Protein AF-A0A0N4XBE4-F1 (afdb_monomer)

Mean predicted aligned error: 5.12 Å

Structure (mmCIF, N/CA/C/O backbone):
data_AF-A0A0N4XBE4-F1
#
_entry.id   AF-A0A0N4XBE4-F1
#
loop_
_atom_site.group_PDB
_atom_site.id
_atom_site.type_symbol
_atom_site.label_atom_id
_atom_site.label_alt_id
_atom_site.label_comp_id
_atom_site.label_asym_id
_atom_site.label_entity_id
_atom_site.label_seq_id
_atom_site.pdbx_PDB_ins_code
_atom_site.Cartn_x
_atom_site.Cartn_y
_atom_site.Cartn_z
_atom_site.occupancy
_atom_site.B_iso_or_equiv
_at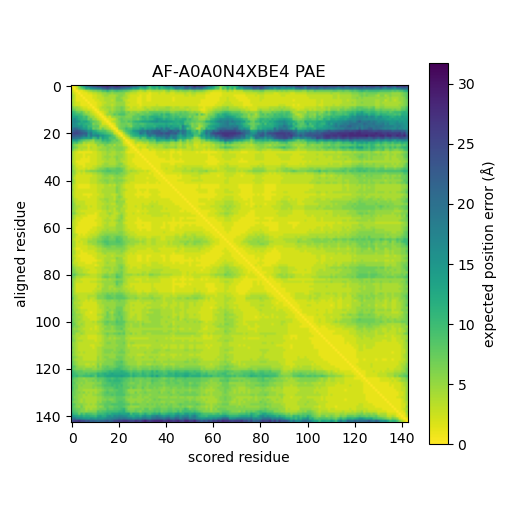om_site.auth_seq_id
_atom_site.auth_comp_id
_atom_site.auth_asym_id
_atom_site.auth_atom_id
_atom_site.pdbx_PDB_model_num
ATOM 1 N N . MET A 1 1 ? -13.177 15.383 -6.619 1.00 52.12 1 MET A N 1
ATOM 2 C CA . MET A 1 1 ? -11.817 14.810 -6.687 1.00 52.12 1 MET A CA 1
ATOM 3 C C . MET A 1 1 ? -11.883 13.432 -6.055 1.00 52.12 1 MET A C 1
ATOM 5 O O . MET A 1 1 ? -12.401 13.329 -4.950 1.00 52.1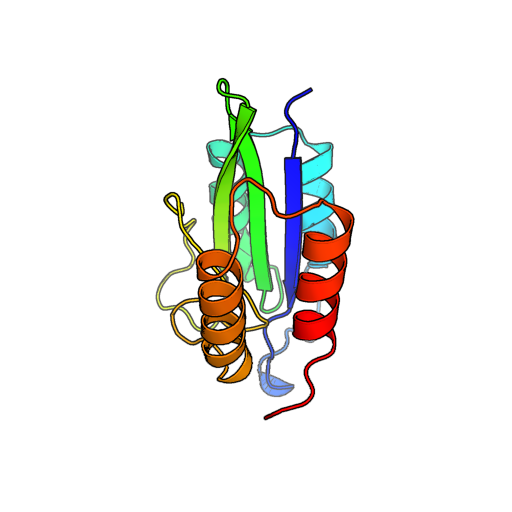2 1 MET A O 1
ATOM 9 N N . VAL A 1 2 ? -11.476 12.386 -6.770 1.00 73.88 2 VAL A N 1
ATOM 10 C CA . VAL A 1 2 ? -11.415 11.031 -6.206 1.00 73.88 2 VAL A CA 1
ATOM 11 C C . VAL A 1 2 ? -10.210 10.988 -5.267 1.00 73.88 2 VAL A C 1
ATOM 13 O O . VAL A 1 2 ? -9.118 11.383 -5.668 1.00 73.88 2 VAL A O 1
ATOM 16 N N . GLY A 1 3 ? -10.411 10.613 -4.002 1.00 91.31 3 GLY A N 1
ATOM 17 C CA . GLY A 1 3 ? -9.307 10.494 -3.047 1.00 91.31 3 GLY A CA 1
ATOM 18 C C . GLY A 1 3 ? -8.369 9.366 -3.473 1.00 91.31 3 GLY A C 1
ATOM 19 O O . GLY A 1 3 ? -8.845 8.257 -3.718 1.00 91.31 3 GLY A O 1
ATOM 20 N N . SER A 1 4 ? -7.068 9.646 -3.550 1.00 95.25 4 SER A N 1
ATOM 21 C CA . SER A 1 4 ? -6.045 8.687 -3.982 1.00 95.25 4 SER A CA 1
ATOM 22 C C . SER A 1 4 ? -4.870 8.670 -3.010 1.00 95.25 4 SER A C 1
ATOM 24 O O . SER A 1 4 ? -4.447 9.717 -2.523 1.00 95.25 4 SER A O 1
ATOM 26 N N . VAL A 1 5 ? -4.319 7.484 -2.760 1.00 95.88 5 VAL A N 1
ATOM 27 C CA . VAL A 1 5 ? -3.105 7.283 -1.958 1.00 95.88 5 VAL A CA 1
ATOM 28 C C . VAL A 1 5 ? -2.153 6.383 -2.738 1.00 95.88 5 VAL A C 1
ATOM 30 O O . VAL A 1 5 ? -2.545 5.310 -3.190 1.00 95.88 5 VAL A O 1
ATOM 33 N N . GLY A 1 6 ? -0.904 6.819 -2.899 1.00 96.38 6 GLY A N 1
ATOM 34 C CA . GLY A 1 6 ? 0.159 6.038 -3.529 1.00 96.38 6 GLY A CA 1
ATOM 35 C C . GLY A 1 6 ? 1.252 5.713 -2.518 1.00 96.38 6 GLY A C 1
ATOM 36 O O . GLY A 1 6 ? 1.865 6.624 -1.967 1.00 96.38 6 GLY A O 1
ATOM 37 N N . ILE A 1 7 ? 1.518 4.428 -2.289 1.00 96.31 7 ILE A N 1
ATOM 38 C CA . ILE A 1 7 ? 2.555 3.954 -1.365 1.00 96.31 7 ILE A CA 1
ATOM 39 C C . ILE A 1 7 ? 3.608 3.201 -2.166 1.00 96.31 7 ILE A C 1
ATOM 41 O O . ILE A 1 7 ? 3.307 2.214 -2.833 1.00 96.31 7 ILE A O 1
ATOM 45 N N . LEU A 1 8 ? 4.856 3.654 -2.080 1.00 96.19 8 LEU A N 1
ATOM 46 C CA . LEU A 1 8 ? 5.990 3.032 -2.751 1.00 96.19 8 LEU A CA 1
ATOM 47 C C . LEU A 1 8 ? 6.945 2.418 -1.728 1.00 96.19 8 LEU A C 1
ATOM 49 O O . LEU A 1 8 ? 7.516 3.119 -0.895 1.00 96.19 8 LEU A O 1
ATOM 53 N N . LEU A 1 9 ? 7.178 1.116 -1.858 1.00 94.88 9 LEU A N 1
ATOM 54 C CA . LEU A 1 9 ? 8.125 0.347 -1.062 1.00 94.88 9 LEU A CA 1
ATOM 55 C C . LEU A 1 9 ? 9.260 -0.140 -1.965 1.00 94.88 9 LEU A C 1
ATOM 57 O O . LEU A 1 9 ? 9.047 -0.600 -3.088 1.00 94.88 9 LEU A O 1
ATOM 61 N N . SER A 1 10 ? 10.492 -0.030 -1.477 1.00 92.31 10 SER A N 1
ATOM 62 C CA . SER A 1 10 ? 11.661 -0.551 -2.188 1.00 92.31 10 SER A CA 1
ATOM 63 C C . SER A 1 10 ? 11.874 -2.004 -1.799 1.00 92.31 10 SER A C 1
ATOM 65 O O . SER A 1 10 ? 12.036 -2.285 -0.618 1.00 92.31 10 SER A O 1
ATOM 67 N N . ILE A 1 11 ? 11.935 -2.918 -2.767 1.00 89.19 11 ILE A N 1
ATOM 68 C CA . ILE A 1 11 ? 12.287 -4.309 -2.469 1.00 89.19 11 ILE A CA 1
ATOM 69 C C . ILE A 1 11 ? 13.780 -4.383 -2.150 1.00 89.19 11 ILE A C 1
ATOM 71 O O . ILE A 1 11 ? 14.604 -3.764 -2.831 1.00 89.19 11 ILE A O 1
ATOM 75 N N . THR A 1 12 ? 14.131 -5.121 -1.097 1.00 79.62 12 THR A N 1
ATOM 76 C CA . THR A 1 12 ? 15.531 -5.351 -0.726 1.00 79.62 12 THR A CA 1
ATOM 77 C C . THR A 1 12 ? 16.205 -6.216 -1.791 1.00 79.62 12 THR A C 1
ATOM 79 O O . THR A 1 12 ? 15.778 -7.336 -2.055 1.00 79.62 12 THR A O 1
ATOM 82 N N . GLN A 1 13 ? 17.269 -5.696 -2.405 1.00 77.56 13 GLN A N 1
ATOM 83 C CA . GLN A 1 13 ? 18.020 -6.358 -3.476 1.00 77.56 13 GLN A CA 1
ATOM 84 C C . GLN A 1 13 ? 19.486 -6.506 -3.079 1.00 77.56 13 GLN A C 1
ATOM 86 O O . GLN A 1 13 ? 20.058 -5.582 -2.489 1.00 77.56 13 GLN A O 1
ATOM 91 N N . SER A 1 14 ? 20.114 -7.617 -3.469 1.00 77.19 14 SER A N 1
ATOM 92 C CA . SER A 1 14 ? 21.572 -7.725 -3.410 1.00 77.19 14 SER A CA 1
ATOM 93 C C . SER A 1 14 ? 22.214 -6.661 -4.316 1.00 77.19 14 SER A C 1
ATOM 95 O O . SER A 1 14 ? 21.622 -6.277 -5.330 1.00 77.19 14 SER A O 1
ATOM 97 N N . PRO A 1 15 ? 23.433 -6.186 -4.006 1.00 74.44 15 PRO A N 1
ATOM 98 C CA . PRO A 1 15 ? 24.149 -5.246 -4.870 1.00 74.44 15 P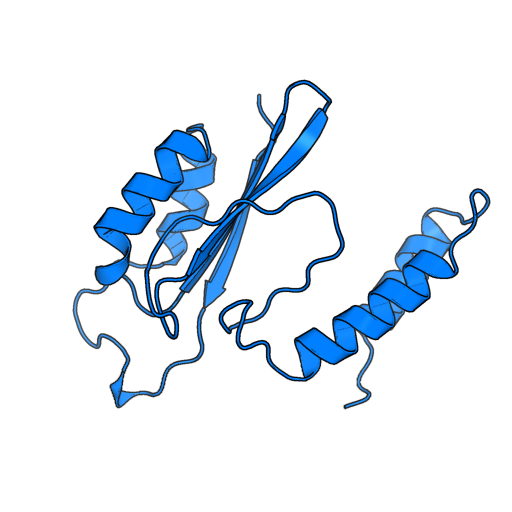RO A CA 1
ATOM 99 C C . PRO A 1 15 ? 24.304 -5.745 -6.314 1.00 74.44 15 PRO A C 1
ATOM 101 O O . PRO A 1 15 ? 24.197 -4.951 -7.241 1.00 74.44 15 PRO A O 1
ATOM 104 N N . SER A 1 16 ? 24.471 -7.058 -6.505 1.00 74.25 16 SER A N 1
ATOM 105 C CA . SER A 1 16 ? 24.579 -7.705 -7.819 1.00 74.25 16 SER A CA 1
ATOM 106 C C . SER A 1 16 ? 23.281 -7.700 -8.635 1.00 74.25 16 SER A C 1
ATOM 108 O O . SER A 1 16 ? 23.338 -7.748 -9.858 1.00 74.25 16 SER A O 1
ATOM 110 N N . ALA A 1 17 ? 22.116 -7.626 -7.983 1.00 72.38 17 ALA A N 1
ATOM 111 C CA . ALA A 1 17 ? 20.807 -7.600 -8.639 1.00 72.38 17 ALA A CA 1
ATOM 112 C C . ALA A 1 17 ? 20.292 -6.173 -8.908 1.00 72.38 17 ALA A C 1
ATOM 114 O O . ALA A 1 17 ? 19.223 -5.998 -9.501 1.00 72.38 17 ALA A O 1
ATOM 115 N N . LYS A 1 18 ? 21.012 -5.141 -8.447 1.00 70.06 18 LYS A N 1
ATOM 116 C CA . LYS A 1 18 ? 20.647 -3.744 -8.699 1.00 70.06 18 LYS A CA 1
ATOM 117 C C . LYS A 1 18 ? 21.040 -3.348 -10.114 1.00 70.06 18 LYS A C 1
ATOM 119 O O . LYS A 1 18 ? 22.169 -3.564 -10.547 1.00 70.06 18 LYS A O 1
ATOM 124 N N . LYS A 1 19 ? 20.128 -2.676 -10.813 1.00 71.25 19 LYS A N 1
ATOM 125 C CA . LYS A 1 19 ? 20.443 -2.030 -12.087 1.00 71.25 19 LYS A CA 1
ATOM 126 C C . LYS A 1 19 ? 21.347 -0.829 -11.797 1.00 71.25 19 LYS A C 1
ATOM 128 O O . LYS A 1 19 ? 20.893 0.154 -11.211 1.00 71.25 19 LYS A O 1
ATOM 133 N N . LEU A 1 20 ? 22.630 -0.959 -12.145 1.00 60.59 20 LEU A N 1
ATOM 134 C CA . LEU A 1 20 ? 23.693 0.021 -11.875 1.00 60.59 20 LEU A CA 1
ATOM 135 C C . LEU A 1 20 ? 23.692 1.210 -12.856 1.00 60.59 20 LEU A C 1
ATOM 137 O O . LEU A 1 20 ? 24.277 2.243 -12.549 1.00 60.59 20 LEU A O 1
ATOM 141 N N . GLN A 1 21 ? 23.006 1.105 -14.001 1.00 53.31 21 GLN A N 1
ATOM 142 C CA . GLN A 1 21 ? 22.865 2.184 -14.987 1.00 53.31 21 GLN A CA 1
ATOM 143 C C . GLN A 1 21 ? 21.420 2.298 -15.512 1.00 53.31 21 GLN A C 1
ATOM 145 O O . GLN A 1 21 ? 20.739 1.295 -15.710 1.00 53.31 21 GLN A O 1
ATOM 150 N N . HIS A 1 22 ? 20.969 3.540 -15.730 1.00 55.00 22 HIS A N 1
ATOM 151 C CA . HIS A 1 22 ? 19.751 3.953 -16.457 1.00 55.00 22 HIS A CA 1
ATOM 152 C C . HIS A 1 22 ? 18.369 3.484 -15.961 1.00 55.00 22 HIS A C 1
ATOM 154 O O . HIS A 1 22 ? 17.370 3.761 -16.622 1.00 55.00 22 HIS A O 1
ATOM 160 N N . GLY A 1 23 ? 18.258 2.847 -14.793 1.00 59.41 23 GLY A N 1
ATOM 161 C CA . GLY A 1 23 ? 16.945 2.548 -14.209 1.00 59.41 23 GLY A CA 1
ATOM 162 C C . GLY A 1 23 ? 16.159 3.831 -13.911 1.00 59.41 23 GLY A C 1
ATOM 163 O O . GLY A 1 23 ? 16.671 4.726 -13.232 1.00 59.41 23 GLY A O 1
ATOM 164 N N . ARG A 1 24 ? 14.913 3.930 -14.394 1.00 76.25 24 ARG A N 1
ATOM 165 C CA . ARG A 1 24 ? 14.031 5.066 -14.084 1.00 76.25 24 ARG A CA 1
ATOM 166 C C . ARG A 1 24 ? 13.833 5.126 -12.565 1.00 76.25 24 ARG A C 1
ATOM 168 O O . ARG A 1 24 ? 13.709 4.098 -11.895 1.00 76.25 24 ARG A O 1
ATOM 175 N N . SER A 1 25 ? 13.831 6.331 -11.994 1.00 82.69 25 SER A N 1
ATOM 176 C CA . SER A 1 25 ? 13.611 6.487 -10.553 1.00 82.69 25 SER A CA 1
ATOM 177 C C . SER A 1 25 ? 12.215 5.991 -10.176 1.00 82.69 25 SER A C 1
ATOM 179 O O . SER A 1 25 ? 11.214 6.473 -10.707 1.00 82.69 25 SER A O 1
ATOM 181 N N . ARG A 1 26 ? 12.146 5.068 -9.208 1.00 89.44 26 ARG A N 1
ATOM 182 C CA . ARG A 1 26 ? 10.877 4.565 -8.654 1.00 89.44 26 ARG A CA 1
ATOM 183 C C . ARG A 1 26 ? 10.049 5.681 -8.012 1.00 89.44 26 ARG A C 1
ATOM 185 O O . ARG A 1 26 ? 8.829 5.596 -8.017 1.00 89.44 26 ARG A O 1
ATOM 192 N N . GLY A 1 27 ? 10.691 6.742 -7.506 1.00 84.50 27 GLY A N 1
ATOM 193 C CA . GLY A 1 27 ? 10.004 7.869 -6.862 1.00 84.50 27 GLY A CA 1
ATOM 194 C C . GLY A 1 27 ? 8.994 8.574 -7.775 1.00 84.50 27 GLY A C 1
ATOM 195 O O . GLY A 1 27 ? 8.022 9.142 -7.288 1.00 84.50 27 GLY A O 1
ATOM 196 N N . GLY A 1 28 ? 9.175 8.475 -9.098 1.00 90.56 28 GLY A N 1
ATOM 197 C CA . GLY A 1 28 ? 8.217 8.996 -10.071 1.00 90.56 28 GLY A CA 1
ATOM 198 C C . GLY A 1 28 ? 6.891 8.233 -10.117 1.00 90.56 28 GLY A C 1
ATOM 199 O O . GLY A 1 28 ? 5.896 8.829 -10.498 1.00 90.56 28 GLY A O 1
ATOM 200 N N . ILE A 1 29 ? 6.846 6.962 -9.695 1.00 95.44 29 ILE A N 1
ATOM 201 C CA . ILE A 1 29 ? 5.646 6.111 -9.800 1.00 95.44 29 ILE A CA 1
ATOM 202 C C . ILE A 1 29 ? 4.500 6.685 -8.959 1.00 95.44 29 ILE A C 1
ATOM 204 O O . ILE A 1 29 ? 3.414 6.925 -9.477 1.00 95.44 29 ILE A O 1
ATOM 208 N N . ALA A 1 30 ? 4.751 6.948 -7.671 1.00 94.50 30 ALA A N 1
ATOM 209 C CA . ALA A 1 30 ? 3.727 7.473 -6.767 1.00 94.50 30 ALA A CA 1
ATOM 210 C C . ALA A 1 30 ? 3.265 8.875 -7.188 1.00 94.50 30 ALA A C 1
ATOM 212 O O . ALA A 1 30 ? 2.071 9.161 -7.172 1.00 94.50 30 ALA A O 1
ATOM 213 N N . LYS A 1 31 ? 4.203 9.728 -7.620 1.00 94.00 31 LYS A N 1
ATOM 214 C CA . LYS A 1 31 ? 3.894 11.066 -8.133 1.00 94.00 31 LYS A CA 1
ATOM 215 C C . LYS A 1 31 ? 3.008 10.997 -9.380 1.00 94.00 31 LYS A C 1
ATOM 217 O O . LYS A 1 31 ? 1.959 11.625 -9.410 1.00 94.00 31 LYS A O 1
ATOM 222 N N . GLU A 1 32 ? 3.397 10.200 -10.374 1.00 94.81 32 GLU A N 1
ATOM 223 C CA . GLU A 1 32 ? 2.654 10.035 -11.629 1.00 94.81 32 GLU A CA 1
ATOM 224 C C . GLU A 1 32 ? 1.250 9.464 -11.387 1.00 94.81 32 GLU A C 1
ATOM 226 O O . GLU A 1 32 ? 0.284 9.916 -12.001 1.00 94.81 32 GLU A O 1
ATOM 231 N N . PHE A 1 33 ? 1.109 8.513 -10.460 1.00 95.75 33 PHE A N 1
ATOM 232 C CA . PHE A 1 33 ? -0.195 7.989 -10.056 1.00 95.75 33 PHE A CA 1
ATOM 233 C C . PHE A 1 33 ? -1.108 9.095 -9.511 1.00 95.75 33 PHE A C 1
ATOM 235 O O . PHE A 1 33 ? -2.233 9.252 -9.982 1.00 95.75 33 PHE A O 1
ATOM 242 N N . LEU A 1 34 ? -0.605 9.892 -8.564 1.00 94.06 34 LEU A N 1
ATOM 243 C CA . LEU A 1 34 ? -1.378 10.946 -7.905 1.00 94.06 34 LEU A CA 1
ATOM 244 C C . LEU A 1 34 ? -1.710 12.116 -8.845 1.00 94.06 34 LEU A C 1
ATOM 246 O O . LEU A 1 34 ? -2.831 12.614 -8.818 1.00 94.06 34 LEU A O 1
ATOM 250 N N . GLU A 1 35 ? -0.761 12.543 -9.682 1.00 94.19 35 GLU A N 1
ATOM 251 C CA . GLU A 1 35 ? -0.935 13.693 -10.581 1.00 94.19 35 GLU A CA 1
ATOM 252 C C . GLU A 1 35 ? -1.739 13.358 -11.841 1.00 94.19 35 GLU A C 1
ATOM 254 O O . GLU A 1 35 ? -2.418 14.230 -12.379 1.00 94.19 35 GLU A O 1
ATOM 259 N N . SER A 1 36 ? -1.693 12.111 -12.323 1.00 93.12 36 SER A N 1
ATOM 260 C CA . SER A 1 36 ? -2.396 11.741 -13.559 1.00 93.12 36 SER A CA 1
ATOM 261 C C . SER A 1 36 ? -3.915 11.655 -13.405 1.00 93.12 36 SER A C 1
ATOM 263 O O . SER A 1 36 ? -4.625 11.715 -14.405 1.00 93.12 36 SER A O 1
ATOM 265 N N . GLY A 1 37 ? -4.423 11.468 -12.181 1.00 88.75 37 GLY A N 1
ATOM 266 C CA . GLY A 1 37 ? -5.855 11.278 -11.920 1.00 88.75 37 GLY A CA 1
ATOM 267 C C . GLY A 1 37 ? -6.461 10.022 -12.565 1.00 88.75 37 GLY A C 1
ATOM 268 O O . GLY A 1 37 ? -7.684 9.889 -12.596 1.00 88.75 37 GLY A O 1
ATOM 269 N N . ARG A 1 38 ? -5.626 9.115 -13.091 1.00 93.50 38 ARG A N 1
ATOM 270 C CA . ARG A 1 38 ? -6.044 7.873 -13.756 1.00 93.50 38 ARG A CA 1
ATOM 271 C C . ARG A 1 38 ? -6.577 6.858 -12.757 1.00 93.50 38 ARG A C 1
ATOM 273 O O . ARG A 1 38 ? -6.152 6.845 -11.603 1.00 93.50 38 ARG A O 1
ATOM 280 N N . SER A 1 39 ? -7.471 5.985 -13.211 1.00 93.88 39 SER A N 1
ATOM 281 C CA . SER A 1 39 ? -7.944 4.858 -12.408 1.00 93.88 39 SER A CA 1
ATOM 282 C C . SER A 1 39 ? -6.825 3.835 -12.166 1.00 93.88 39 SER A C 1
ATOM 284 O O . SER A 1 39 ? -5.837 3.782 -12.908 1.00 93.88 39 SER A O 1
ATOM 286 N N . CYS A 1 40 ? -6.971 2.994 -11.143 1.00 94.75 40 CYS A N 1
ATOM 287 C CA . CYS A 1 40 ? -6.093 1.846 -10.936 1.00 94.75 40 CYS A CA 1
ATOM 288 C C . CYS A 1 40 ? -6.132 0.890 -12.141 1.00 94.75 40 CYS A C 1
ATOM 290 O O . CYS A 1 40 ? -5.091 0.353 -12.520 1.00 94.75 40 CYS A O 1
ATOM 292 N N . GLU A 1 41 ? -7.301 0.717 -12.760 1.00 94.69 41 GLU A N 1
ATOM 293 C CA . GLU A 1 41 ? -7.523 -0.100 -13.957 1.00 94.69 41 GLU A CA 1
ATOM 294 C C . GLU A 1 41 ? -6.703 0.382 -15.156 1.00 94.69 41 GLU A C 1
ATOM 296 O O . GLU A 1 41 ? -6.252 -0.448 -15.938 1.00 94.69 41 GLU A O 1
ATOM 301 N N . ASP A 1 42 ? -6.461 1.689 -15.270 1.00 95.62 42 ASP A N 1
ATOM 302 C CA . ASP A 1 42 ? -5.668 2.264 -16.360 1.00 95.62 42 ASP A CA 1
ATOM 303 C C . ASP A 1 42 ? -4.175 2.339 -16.005 1.00 95.62 42 ASP A C 1
ATOM 305 O O . ASP A 1 42 ? -3.306 2.035 -16.824 1.00 95.62 42 ASP A O 1
ATOM 309 N N . PHE A 1 43 ? -3.850 2.743 -14.773 1.00 97.38 43 PHE A N 1
ATOM 310 C CA . PHE A 1 43 ? -2.471 3.013 -14.359 1.00 97.38 43 PHE A CA 1
ATOM 311 C C . PHE A 1 43 ? -1.640 1.737 -14.181 1.00 97.38 43 PHE A C 1
ATOM 313 O O . PHE A 1 43 ? -0.484 1.668 -14.605 1.00 97.38 43 PHE A O 1
ATOM 320 N N . PHE A 1 44 ? -2.203 0.717 -13.528 1.00 98.00 44 PHE A N 1
ATOM 321 C CA . PHE A 1 44 ? -1.442 -0.471 -13.146 1.00 98.00 44 PHE A CA 1
ATOM 322 C C . PHE A 1 44 ? -1.028 -1.359 -14.328 1.00 98.00 44 PHE A C 1
ATOM 324 O O . PHE A 1 44 ? 0.109 -1.836 -14.303 1.00 98.00 44 PHE A O 1
ATOM 331 N N . PRO A 1 45 ? -1.856 -1.578 -15.370 1.00 97.81 45 PRO A N 1
ATOM 332 C CA . PRO A 1 45 ? -1.415 -2.304 -16.561 1.00 97.81 45 PRO A CA 1
ATOM 333 C C . PRO A 1 45 ? -0.243 -1.622 -17.273 1.00 97.81 45 PRO A C 1
ATOM 335 O O . PRO A 1 45 ? 0.719 -2.292 -17.653 1.00 97.81 45 PRO A O 1
ATOM 338 N N . GLU A 1 46 ? -0.265 -0.291 -17.387 1.00 96.56 46 GLU A N 1
ATOM 339 C CA . GLU A 1 46 ? 0.856 0.456 -17.962 1.00 96.56 46 GLU A CA 1
ATOM 340 C C . GLU A 1 46 ? 2.111 0.324 -17.095 1.00 96.56 46 GLU A C 1
ATOM 342 O O . GLU A 1 46 ? 3.188 0.021 -17.616 1.00 96.56 46 GLU A O 1
ATOM 347 N N . LEU A 1 47 ? 1.983 0.495 -15.775 1.00 97.12 47 LEU A N 1
ATOM 348 C CA . LEU A 1 47 ? 3.105 0.315 -14.858 1.00 97.12 47 LEU A CA 1
ATOM 349 C C . LEU A 1 47 ? 3.688 -1.101 -14.965 1.00 97.12 47 LEU A C 1
ATOM 351 O O . LEU A 1 47 ? 4.905 -1.247 -15.002 1.00 97.12 47 LEU A O 1
ATOM 355 N N . SER A 1 48 ? 2.835 -2.123 -15.077 1.00 97.56 48 SER A N 1
ATOM 356 C CA . SER A 1 48 ? 3.231 -3.520 -15.281 1.00 97.56 48 SER A CA 1
ATOM 357 C C . SER A 1 48 ? 4.037 -3.702 -16.568 1.00 97.56 48 SER A C 1
ATOM 359 O O . SER A 1 48 ? 5.075 -4.358 -16.547 1.00 97.56 48 SER A O 1
ATOM 361 N N . SER A 1 49 ? 3.615 -3.067 -17.668 1.00 96.44 49 SER A N 1
ATOM 362 C CA . SER A 1 49 ? 4.315 -3.129 -18.964 1.00 96.44 49 SER A CA 1
ATOM 363 C C . SER A 1 49 ? 5.695 -2.459 -18.968 1.00 96.44 49 SER A C 1
ATOM 365 O O . SER A 1 49 ? 6.514 -2.750 -19.832 1.00 96.44 49 SER A O 1
ATOM 367 N N . LYS A 1 50 ? 5.948 -1.563 -18.006 1.00 94.12 50 LYS 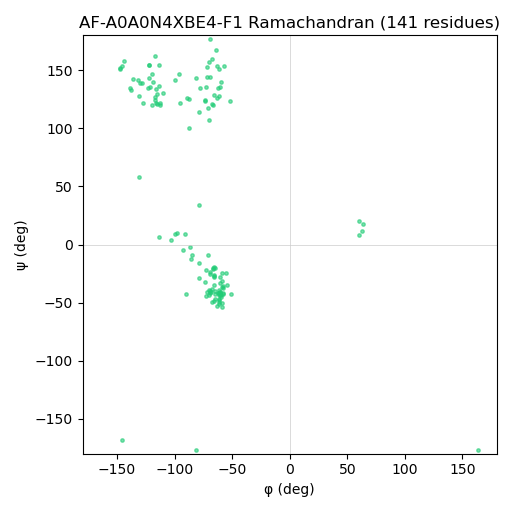A N 1
ATOM 368 C CA . LYS A 1 50 ? 7.189 -0.783 -17.859 1.00 94.12 50 LYS A CA 1
ATOM 369 C C . LYS A 1 50 ? 7.971 -1.160 -16.600 1.00 94.12 50 LYS A C 1
ATOM 371 O O . LYS A 1 50 ? 8.927 -0.477 -16.234 1.00 94.12 50 LYS A O 1
ATOM 376 N N . ALA A 1 51 ? 7.534 -2.192 -15.883 1.00 93.56 51 ALA A N 1
ATOM 377 C CA . ALA A 1 51 ? 8.014 -2.512 -14.545 1.00 93.56 51 ALA A CA 1
ATOM 378 C C . ALA A 1 51 ? 9.491 -2.931 -14.537 1.00 93.56 51 ALA A C 1
ATOM 380 O O . ALA A 1 51 ? 10.202 -2.705 -13.555 1.00 93.56 51 ALA A O 1
ATOM 381 N N . ASP A 1 52 ? 9.964 -3.501 -15.642 1.00 90.75 52 ASP A N 1
ATOM 382 C CA . ASP A 1 52 ? 11.354 -3.867 -15.870 1.00 90.75 52 ASP A CA 1
ATOM 383 C C . ASP A 1 52 ? 12.272 -2.639 -15.970 1.00 90.75 52 ASP A C 1
ATOM 385 O O . ASP A 1 52 ? 13.458 -2.751 -15.687 1.00 90.75 52 ASP A O 1
ATOM 389 N N . LEU A 1 53 ? 11.765 -1.442 -16.265 1.00 90.38 53 LEU A N 1
ATOM 390 C CA . LEU A 1 53 ? 12.576 -0.217 -16.298 1.00 90.38 53 LEU A CA 1
ATOM 391 C C . LEU A 1 53 ? 13.034 0.253 -14.905 1.00 90.38 53 LEU A C 1
ATOM 393 O O . LEU A 1 53 ? 13.860 1.164 -14.795 1.00 90.38 53 LEU A O 1
ATOM 397 N N . PHE A 1 54 ? 12.515 -0.356 -13.838 1.00 91.19 54 PHE A N 1
ATOM 398 C CA . PHE A 1 54 ? 12.755 0.038 -12.455 1.00 91.19 54 PHE A CA 1
ATOM 399 C C . PHE A 1 54 ? 13.545 -1.026 -11.679 1.00 91.19 54 PHE A C 1
ATOM 401 O O . PHE A 1 54 ? 13.484 -2.223 -11.956 1.00 91.19 54 PHE A O 1
ATOM 408 N N . ASN A 1 55 ? 14.263 -0.588 -10.642 1.00 91.44 55 ASN A N 1
ATOM 409 C CA . ASN A 1 55 ? 14.745 -1.491 -9.590 1.00 91.44 55 ASN A CA 1
ATOM 410 C C . ASN A 1 55 ? 13.565 -2.118 -8.825 1.00 91.44 55 ASN A C 1
ATOM 412 O O . ASN A 1 55 ? 12.440 -1.638 -8.935 1.00 91.44 55 ASN A O 1
ATOM 416 N N . GLY A 1 56 ? 13.825 -3.154 -8.023 1.00 92.31 56 GLY A N 1
ATOM 417 C CA . GLY A 1 56 ? 12.796 -3.897 -7.291 1.00 92.31 56 GLY A CA 1
ATOM 418 C C . GLY A 1 56 ? 11.879 -2.981 -6.475 1.00 92.31 56 GLY A C 1
ATOM 419 O O . GLY A 1 56 ? 12.356 -2.203 -5.644 1.00 92.31 56 GLY A O 1
ATOM 420 N N . PHE A 1 57 ? 10.573 -3.044 -6.694 1.00 94.88 57 PHE A N 1
ATOM 421 C CA . PHE A 1 57 ? 9.592 -2.215 -6.007 1.00 94.88 57 PHE A CA 1
ATOM 422 C C . PHE A 1 57 ? 8.301 -2.969 -5.736 1.00 94.88 57 PHE A C 1
ATOM 424 O O . PHE A 1 57 ? 7.958 -3.925 -6.426 1.00 94.88 57 PHE A O 1
ATOM 431 N N . GLN A 1 58 ? 7.578 -2.458 -4.749 1.00 95.75 58 GLN A N 1
ATOM 432 C CA . GLN A 1 58 ? 6.188 -2.769 -4.490 1.00 95.75 58 GLN A CA 1
ATOM 433 C C . GLN A 1 58 ? 5.422 -1.455 -4.398 1.00 95.75 58 GLN A C 1
ATOM 435 O O . GLN A 1 58 ? 5.773 -0.580 -3.607 1.00 95.75 58 GLN A O 1
ATOM 440 N N . PHE A 1 59 ? 4.417 -1.296 -5.248 1.00 97.56 59 PHE A N 1
ATOM 441 C CA . PHE A 1 59 ? 3.580 -0.108 -5.291 1.00 97.56 59 PHE A CA 1
ATOM 442 C C . PHE A 1 59 ? 2.149 -0.472 -4.921 1.00 97.56 59 PHE A C 1
ATOM 444 O O . PHE A 1 59 ? 1.620 -1.457 -5.434 1.00 97.56 59 PHE A O 1
ATOM 451 N N . LEU A 1 60 ? 1.543 0.324 -4.043 1.00 97.56 60 LEU A N 1
ATOM 452 C CA . LEU A 1 60 ? 0.147 0.216 -3.633 1.00 97.56 60 LEU A CA 1
ATOM 453 C C . LEU A 1 60 ? -0.571 1.493 -4.057 1.00 97.56 60 LEU A C 1
ATOM 455 O O . LEU A 1 60 ? -0.163 2.592 -3.682 1.00 97.56 60 LEU A O 1
ATOM 459 N N . GLY A 1 61 ? -1.638 1.334 -4.825 1.00 97.12 61 GLY A N 1
ATOM 460 C CA . GLY A 1 61 ? -2.537 2.405 -5.219 1.00 97.12 61 GLY A CA 1
ATOM 461 C C . GLY A 1 61 ? -3.876 2.169 -4.550 1.00 97.12 61 GLY A C 1
ATOM 462 O O . GLY A 1 61 ? -4.490 1.120 -4.755 1.00 97.12 61 GLY A O 1
ATOM 463 N N . LEU A 1 62 ? -4.309 3.128 -3.739 1.00 96.81 62 LEU A N 1
ATOM 464 C CA . LEU A 1 62 ? -5.635 3.137 -3.145 1.00 96.81 62 LEU A CA 1
ATOM 465 C C . LEU A 1 62 ? -6.447 4.253 -3.784 1.00 96.81 62 LEU A C 1
ATOM 467 O O . LEU A 1 62 ? -5.979 5.392 -3.840 1.00 96.81 62 LEU A O 1
ATOM 471 N N . GLN A 1 63 ? -7.661 3.942 -4.228 1.00 95.75 63 GLN A N 1
ATOM 472 C CA . GLN A 1 63 ? -8.591 4.928 -4.776 1.00 95.75 63 GLN A CA 1
ATOM 473 C C . GLN A 1 63 ? -9.957 4.798 -4.134 1.00 95.75 63 GLN A C 1
ATOM 475 O O . GLN A 1 63 ? -10.454 3.698 -3.903 1.00 95.75 63 GLN A O 1
ATOM 480 N N . ARG A 1 64 ? -10.561 5.946 -3.835 1.00 94.62 64 ARG A N 1
ATOM 481 C CA . ARG A 1 64 ? -11.899 6.010 -3.268 1.00 94.62 64 ARG A CA 1
ATOM 482 C C . ARG A 1 64 ? -12.944 5.688 -4.340 1.00 94.62 64 ARG A C 1
ATOM 484 O O . ARG A 1 64 ? -13.025 6.373 -5.354 1.00 94.62 64 ARG A O 1
ATOM 491 N N . ASN A 1 65 ? -13.777 4.688 -4.101 1.00 91.25 65 ASN A N 1
ATOM 492 C CA . ASN A 1 65 ? -14.889 4.337 -4.973 1.00 91.25 65 ASN A CA 1
ATOM 493 C C . ASN A 1 65 ? -16.122 5.235 -4.716 1.00 91.25 65 ASN A C 1
ATOM 495 O O . ASN A 1 65 ? -16.096 6.173 -3.911 1.00 91.25 65 ASN A O 1
ATOM 499 N N . LYS A 1 66 ? -17.230 4.952 -5.412 1.00 91.44 66 LYS A N 1
ATOM 500 C CA . LYS A 1 66 ? -18.481 5.731 -5.317 1.00 91.44 66 LYS A CA 1
ATOM 501 C C . LYS A 1 66 ? -19.151 5.658 -3.938 1.00 91.44 66 LYS A C 1
ATOM 503 O O . LYS A 1 66 ? -19.926 6.545 -3.601 1.00 91.44 66 LYS A O 1
ATOM 508 N N . GLU A 1 67 ? -18.828 4.643 -3.144 1.00 92.69 67 GLU A N 1
ATOM 509 C CA . GLU A 1 67 ? -19.357 4.414 -1.794 1.00 92.69 67 GLU A CA 1
ATOM 510 C C . GLU A 1 67 ? -18.492 5.077 -0.709 1.00 92.69 67 GLU A C 1
ATOM 512 O O . GLU A 1 67 ? -18.709 4.874 0.480 1.00 92.69 67 GLU A O 1
ATOM 517 N N . ASN A 1 68 ? -17.513 5.900 -1.103 1.00 91.06 68 ASN A N 1
ATOM 518 C CA . ASN A 1 68 ? -16.508 6.497 -0.221 1.00 91.06 68 ASN A CA 1
ATOM 519 C C . ASN A 1 68 ? -15.564 5.491 0.465 1.00 91.06 68 ASN A C 1
ATOM 521 O O . ASN A 1 68 ? -14.862 5.863 1.409 1.00 91.06 68 ASN A O 1
ATOM 525 N N . LEU A 1 69 ? -15.475 4.262 -0.045 1.00 92.12 69 LEU A N 1
ATOM 526 C CA . LEU A 1 69 ? -14.544 3.237 0.424 1.00 92.12 69 LEU A CA 1
ATOM 527 C C . LEU A 1 69 ? -13.284 3.223 -0.443 1.00 92.12 69 LEU A C 1
ATOM 529 O O . LEU A 1 69 ? -13.346 3.510 -1.635 1.00 92.12 69 LEU A O 1
ATOM 533 N N . TYR A 1 70 ? -12.130 2.912 0.143 1.00 93.81 70 TYR A N 1
ATOM 534 C CA . TYR A 1 70 ? -10.885 2.782 -0.616 1.00 93.81 70 TYR A CA 1
ATOM 535 C C . TYR A 1 70 ? -10.706 1.353 -1.127 1.00 93.81 70 TYR A C 1
ATOM 537 O O . TYR A 1 70 ? -10.690 0.408 -0.342 1.00 93.81 70 TYR A O 1
ATOM 545 N N . GLU A 1 71 ? -10.504 1.215 -2.433 1.00 95.12 71 GLU A N 1
ATOM 546 C CA . GLU A 1 71 ? -10.108 -0.031 -3.088 1.00 95.12 71 GLU A CA 1
ATOM 547 C C . GLU A 1 71 ? -8.604 -0.019 -3.349 1.00 95.12 71 GLU A C 1
ATOM 549 O O . GLU A 1 71 ? -8.043 1.018 -3.708 1.00 95.12 71 GLU A O 1
ATOM 554 N N . MET A 1 72 ? -7.944 -1.166 -3.172 1.00 96.06 72 MET A N 1
ATOM 555 C CA . MET A 1 72 ? -6.490 -1.281 -3.283 1.00 96.06 72 MET A CA 1
ATOM 556 C C . MET A 1 72 ? -6.081 -2.187 -4.446 1.00 96.06 72 MET A C 1
ATOM 558 O O . MET A 1 72 ? -6.506 -3.341 -4.544 1.00 96.06 72 MET A O 1
ATOM 562 N N . THR A 1 73 ? -5.170 -1.681 -5.276 1.00 97.75 73 THR A N 1
ATOM 563 C CA . THR A 1 73 ? -4.416 -2.466 -6.260 1.00 97.75 73 THR A CA 1
ATOM 564 C C . THR A 1 73 ? -2.928 -2.381 -5.937 1.00 97.75 73 THR A C 1
ATOM 566 O O . THR A 1 73 ? -2.424 -1.322 -5.562 1.00 97.75 73 THR A O 1
ATOM 569 N N . SER A 1 74 ? -2.210 -3.494 -6.068 1.00 97.62 74 SER A N 1
ATOM 570 C CA . SER A 1 74 ? -0.759 -3.545 -5.883 1.00 97.62 74 SER A CA 1
ATOM 571 C C . SER A 1 74 ? -0.039 -4.073 -7.115 1.00 97.62 74 SER A C 1
ATOM 573 O O . SER A 1 74 ? -0.584 -4.906 -7.835 1.00 97.62 74 SER A O 1
ATOM 575 N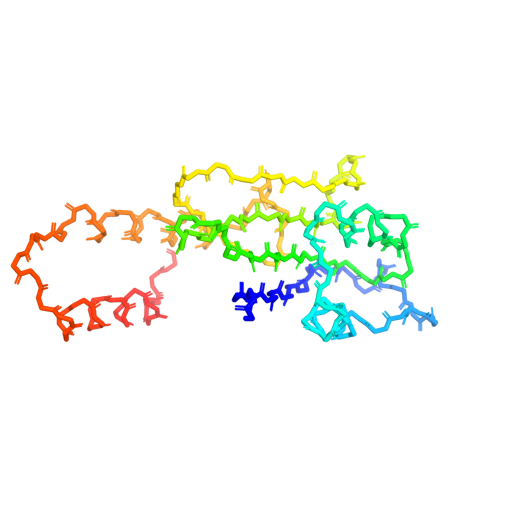 N . LEU A 1 75 ? 1.224 -3.690 -7.279 1.00 97.62 75 LEU A N 1
ATOM 576 C CA . LEU A 1 75 ? 2.149 -4.291 -8.236 1.00 97.62 75 LEU A CA 1
ATOM 577 C C . LEU A 1 75 ? 3.516 -4.468 -7.580 1.00 97.62 75 LEU A C 1
ATOM 579 O O . LEU A 1 75 ? 4.048 -3.528 -6.991 1.00 97.62 75 LEU A O 1
ATOM 583 N N . THR A 1 76 ? 4.096 -5.653 -7.735 1.00 96.00 76 THR A N 1
ATOM 584 C CA . THR A 1 76 ? 5.497 -5.930 -7.410 1.00 96.00 76 THR A CA 1
ATOM 585 C C . THR A 1 76 ? 6.204 -6.431 -8.661 1.00 96.00 76 THR A C 1
ATOM 587 O O . THR A 1 76 ? 5.655 -7.247 -9.399 1.00 96.00 76 THR A O 1
ATOM 590 N N . ASN A 1 77 ? 7.407 -5.926 -8.928 1.00 94.50 77 ASN A N 1
ATOM 591 C CA . ASN A 1 77 ? 8.163 -6.279 -10.135 1.00 94.50 77 ASN A CA 1
ATOM 592 C C . ASN A 1 77 ? 9.302 -7.279 -9.882 1.00 94.50 77 ASN A C 1
ATOM 594 O O . ASN A 1 77 ? 10.097 -7.544 -10.781 1.00 94.50 77 ASN A O 1
ATOM 598 N N . MET A 1 78 ? 9.441 -7.787 -8.656 1.00 92.06 78 MET A N 1
ATOM 599 C CA . MET A 1 78 ? 10.584 -8.610 -8.271 1.00 92.06 78 MET A CA 1
ATOM 600 C C . MET A 1 78 ? 10.202 -9.664 -7.229 1.00 92.06 78 MET A C 1
ATOM 602 O O . MET A 1 78 ? 9.280 -9.461 -6.445 1.00 92.06 78 MET A O 1
ATOM 606 N N . LEU A 1 79 ? 10.936 -10.787 -7.221 1.00 90.00 79 LEU A N 1
ATOM 607 C CA . LEU A 1 79 ? 10.721 -11.958 -6.351 1.00 90.00 79 LEU A CA 1
ATOM 608 C C . LEU A 1 79 ? 9.341 -12.636 -6.512 1.00 90.00 79 LEU A C 1
ATOM 610 O O . LEU A 1 79 ? 8.926 -13.406 -5.638 1.00 90.00 79 LEU A O 1
ATOM 614 N N . VAL A 1 80 ? 8.684 -12.390 -7.647 1.00 91.69 80 VAL A N 1
ATOM 615 C CA . VAL A 1 80 ? 7.400 -12.967 -8.062 1.00 91.69 80 VAL A CA 1
ATOM 616 C C . VAL A 1 80 ? 7.532 -13.688 -9.397 1.00 91.69 80 VAL A C 1
ATOM 618 O O . VAL A 1 80 ? 8.395 -13.335 -10.200 1.00 91.69 80 VAL A O 1
ATOM 621 N N . ASP A 1 81 ? 6.660 -14.666 -9.631 1.00 91.38 81 ASP A N 1
ATOM 622 C CA . ASP A 1 81 ? 6.668 -15.468 -10.861 1.00 91.38 81 ASP A CA 1
ATOM 623 C C . ASP A 1 81 ? 6.146 -14.673 -12.064 1.00 91.38 81 ASP A C 1
ATOM 625 O O . ASP A 1 81 ? 6.606 -14.848 -13.191 1.00 91.38 81 ASP A O 1
ATOM 629 N N . LYS A 1 82 ? 5.202 -13.759 -11.814 1.00 94.00 82 LYS A N 1
ATOM 630 C CA . LYS A 1 82 ? 4.604 -12.888 -12.821 1.00 94.00 82 LYS A CA 1
ATOM 631 C C . LYS A 1 82 ? 4.444 -11.475 -12.274 1.00 94.00 82 LYS A C 1
ATOM 633 O O . LYS A 1 82 ? 3.990 -11.279 -11.149 1.00 94.00 82 LYS A O 1
ATOM 638 N N . VAL A 1 83 ? 4.818 -10.491 -13.088 1.00 96.50 83 VAL A N 1
ATOM 639 C CA . VAL A 1 83 ? 4.604 -9.072 -12.791 1.00 96.50 83 VAL A CA 1
ATOM 640 C C . VAL A 1 83 ? 3.227 -8.695 -13.312 1.00 96.50 83 VAL A C 1
ATOM 642 O O . VAL A 1 83 ? 3.049 -8.518 -14.516 1.00 96.50 83 VAL A O 1
ATOM 645 N N . GLU A 1 84 ? 2.247 -8.638 -12.414 1.00 96.75 84 GLU A N 1
ATOM 646 C CA . GLU A 1 84 ? 0.873 -8.284 -12.761 1.00 96.75 84 GLU A CA 1
ATOM 647 C C . GLU A 1 84 ? 0.153 -7.528 -11.634 1.00 96.75 84 GLU A C 1
ATOM 649 O O . GLU A 1 84 ? 0.463 -7.725 -10.452 1.00 96.75 84 GLU A O 1
ATOM 654 N N . PRO A 1 85 ? -0.809 -6.652 -11.976 1.00 97.56 85 PRO A N 1
ATOM 655 C CA . PRO A 1 85 ? -1.632 -5.977 -10.985 1.00 97.56 85 PRO A CA 1
ATOM 656 C C . PRO A 1 85 ? -2.458 -6.975 -10.171 1.00 97.56 85 PRO A C 1
ATOM 658 O O . PRO A 1 85 ? -3.120 -7.849 -10.726 1.00 97.56 85 PRO A O 1
ATOM 661 N N . ARG A 1 86 ? -2.486 -6.794 -8.850 1.00 96.81 86 ARG A N 1
ATOM 662 C CA . ARG A 1 86 ? -3.303 -7.590 -7.929 1.00 96.81 86 ARG A CA 1
ATOM 663 C C . ARG A 1 86 ? -4.278 -6.689 -7.187 1.00 96.81 86 ARG A C 1
ATOM 665 O O . ARG A 1 86 ? -3.853 -5.783 -6.471 1.00 96.81 86 ARG A O 1
ATOM 672 N N . LYS A 1 87 ? -5.575 -6.951 -7.348 1.00 96.69 87 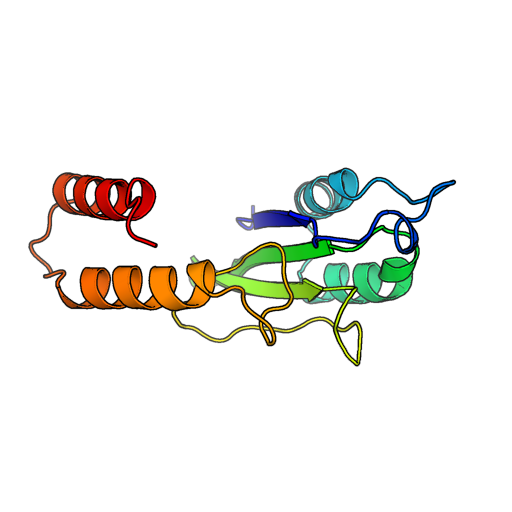LYS A N 1
ATOM 673 C CA . LYS A 1 87 ? -6.635 -6.338 -6.538 1.00 96.69 87 LYS A CA 1
ATOM 674 C C . LYS A 1 87 ? -6.769 -7.075 -5.213 1.00 96.69 87 LYS A C 1
ATOM 676 O O . LYS A 1 87 ? -6.645 -8.300 -5.167 1.00 96.69 87 LYS A O 1
ATOM 681 N N . TRP A 1 88 ? -7.041 -6.326 -4.155 1.00 95.44 88 TRP A N 1
ATOM 682 C CA . TRP A 1 88 ? -7.178 -6.870 -2.810 1.00 95.44 88 TRP A CA 1
ATOM 683 C C . TRP A 1 88 ? -8.598 -6.648 -2.295 1.00 95.44 88 TRP A C 1
ATOM 685 O O . TRP A 1 88 ? -9.076 -5.513 -2.349 1.00 95.44 88 TRP A O 1
ATOM 695 N N . PRO A 1 89 ? -9.286 -7.705 -1.824 1.00 93.44 89 PRO A N 1
ATOM 696 C CA . PRO A 1 89 ? -10.602 -7.556 -1.219 1.00 93.44 89 PRO A CA 1
ATOM 697 C C . PRO A 1 89 ? -10.501 -6.838 0.133 1.00 93.44 89 PRO A C 1
ATOM 699 O O . PRO A 1 89 ? -9.413 -6.521 0.608 1.00 93.44 89 PRO A O 1
ATOM 702 N N . ALA A 1 90 ? -11.640 -6.579 0.771 1.00 89.94 90 ALA A N 1
ATOM 703 C CA . ALA A 1 90 ? -11.651 -6.045 2.126 1.00 89.94 90 ALA A CA 1
ATOM 704 C C . ALA A 1 90 ? -10.952 -7.010 3.103 1.00 89.94 90 ALA A C 1
ATOM 706 O O . ALA A 1 90 ? -11.183 -8.220 3.072 1.00 89.94 90 ALA A O 1
ATOM 707 N N . GLY A 1 91 ? -10.111 -6.466 3.982 1.00 90.19 91 GLY A N 1
ATOM 708 C CA . GLY A 1 91 ? -9.380 -7.243 4.976 1.00 90.19 91 GLY A CA 1
ATOM 709 C C . GLY A 1 91 ? -8.211 -6.476 5.589 1.00 90.19 91 GLY A C 1
ATOM 710 O O . GLY A 1 91 ? -7.978 -5.307 5.279 1.00 90.19 91 GLY A O 1
ATOM 711 N N . THR A 1 92 ? -7.463 -7.163 6.452 1.00 89.94 92 THR A N 1
ATOM 712 C CA . THR A 1 92 ? -6.242 -6.640 7.073 1.00 89.94 92 THR A CA 1
ATOM 713 C C . THR A 1 92 ? -5.018 -7.085 6.282 1.00 89.94 92 THR A C 1
ATOM 715 O O . THR A 1 92 ? -4.754 -8.282 6.145 1.00 89.94 92 THR A O 1
ATOM 718 N N . TYR A 1 93 ? -4.240 -6.117 5.798 1.00 91.06 93 TYR A N 1
ATOM 719 C CA . TYR A 1 93 ? -3.018 -6.353 5.031 1.00 91.06 93 TYR A CA 1
ATOM 720 C C . TYR A 1 93 ? -1.856 -5.574 5.629 1.00 91.06 93 TYR A C 1
ATOM 722 O O . TYR A 1 93 ? -2.001 -4.409 5.993 1.00 91.06 93 TYR A O 1
ATOM 730 N N . VAL A 1 94 ? -0.690 -6.213 5.686 1.00 90.56 94 VAL A N 1
ATOM 731 C CA . VAL A 1 94 ? 0.558 -5.582 6.117 1.00 90.56 94 VAL A CA 1
ATOM 732 C C . VAL A 1 94 ? 1.571 -5.739 4.999 1.00 90.56 94 VAL A C 1
ATOM 734 O O . VAL A 1 94 ? 1.710 -6.812 4.411 1.00 90.56 94 VAL A O 1
ATOM 737 N N . TRP A 1 95 ? 2.268 -4.651 4.701 1.00 92.69 95 TRP A N 1
ATOM 738 C CA . TRP A 1 95 ? 3.183 -4.558 3.577 1.00 92.69 95 TRP A CA 1
ATOM 739 C C . TRP A 1 95 ? 4.595 -4.250 4.059 1.00 92.69 95 TRP A C 1
ATOM 741 O O . TRP A 1 95 ? 4.799 -3.544 5.044 1.00 92.69 95 TRP A O 1
ATOM 751 N N . GLY A 1 96 ? 5.583 -4.774 3.343 1.00 91.81 96 GLY A N 1
ATOM 752 C CA . GLY A 1 96 ? 6.991 -4.517 3.616 1.00 91.81 96 GLY A CA 1
ATOM 753 C C . GLY A 1 96 ? 7.817 -4.473 2.339 1.00 91.81 96 GLY A C 1
ATOM 754 O O . GLY A 1 96 ? 7.291 -4.457 1.228 1.00 91.81 96 GLY A O 1
ATOM 755 N N . ASN A 1 97 ? 9.136 -4.488 2.500 1.00 92.50 97 ASN A N 1
ATOM 756 C CA . ASN A 1 97 ? 10.109 -4.431 1.404 1.00 92.50 97 ASN A CA 1
ATOM 757 C C . ASN A 1 97 ? 10.296 -5.799 0.706 1.00 92.50 97 ASN A C 1
ATOM 759 O O . ASN A 1 97 ? 11.397 -6.154 0.284 1.00 92.50 97 ASN A O 1
ATOM 763 N N . SER A 1 98 ? 9.218 -6.576 0.627 1.00 91.12 98 SER A N 1
ATOM 764 C CA . SER A 1 98 ? 9.130 -7.945 0.120 1.00 91.12 98 SER A CA 1
ATOM 765 C C . SER A 1 98 ? 7.774 -8.145 -0.569 1.00 91.12 98 SER A C 1
ATOM 767 O O . SER A 1 98 ? 6.809 -7.479 -0.175 1.00 91.12 98 SER A O 1
ATOM 769 N N . PRO A 1 99 ? 7.659 -9.066 -1.544 1.00 91.25 99 PRO A N 1
ATOM 770 C CA . PRO A 1 99 ? 6.360 -9.437 -2.098 1.00 91.25 99 PRO A CA 1
ATOM 771 C C . PRO A 1 99 ? 5.396 -9.933 -1.015 1.00 91.25 99 PRO A C 1
ATOM 773 O O . PRO A 1 99 ? 5.847 -10.491 -0.007 1.00 91.25 99 PRO A O 1
ATOM 776 N N . PRO A 1 100 ? 4.079 -9.801 -1.233 1.00 89.19 100 PRO A N 1
ATOM 777 C CA . PRO A 1 100 ? 3.075 -10.173 -0.241 1.00 89.19 100 PRO A CA 1
ATOM 778 C C . PRO A 1 100 ? 3.047 -11.682 0.033 1.00 89.19 100 PRO A C 1
ATOM 780 O O . PRO A 1 100 ? 2.689 -12.089 1.132 1.00 89.19 100 PRO A O 1
ATOM 783 N N . ASP A 1 101 ? 3.467 -12.503 -0.933 1.00 90.06 101 ASP A N 1
ATOM 784 C CA . ASP A 1 101 ? 3.500 -13.966 -0.805 1.00 90.06 101 ASP A CA 1
ATOM 785 C C . ASP A 1 101 ? 4.788 -14.475 -0.127 1.00 90.06 101 ASP A C 1
ATOM 787 O O . ASP A 1 101 ? 4.898 -15.649 0.218 1.00 90.06 101 ASP A O 1
ATOM 791 N N . LYS A 1 102 ? 5.776 -13.592 0.085 1.00 90.75 102 LYS A N 1
ATOM 792 C CA . LYS A 1 102 ? 7.039 -13.884 0.786 1.00 90.75 102 LYS A CA 1
ATOM 793 C C . LYS A 1 102 ? 7.322 -12.805 1.845 1.00 90.75 102 LYS A C 1
ATOM 795 O O . LYS A 1 102 ? 8.345 -12.120 1.756 1.00 90.75 102 LYS A O 1
ATOM 800 N N . PRO A 1 103 ? 6.411 -12.590 2.812 1.00 91.62 103 PRO A N 1
ATOM 801 C CA . PRO A 1 103 ? 6.542 -11.510 3.778 1.00 91.62 103 PRO A CA 1
ATOM 802 C C . PRO A 1 103 ? 7.695 -11.776 4.751 1.00 91.62 103 PRO A C 1
ATOM 804 O O . PRO A 1 103 ? 7.926 -12.907 5.178 1.00 91.62 103 PRO A O 1
ATOM 807 N N . PHE A 1 104 ? 8.401 -10.721 5.160 1.00 90.75 104 PHE A N 1
ATOM 808 C CA . PHE A 1 104 ? 9.335 -10.827 6.282 1.00 90.75 104 PHE A CA 1
ATOM 809 C C . PHE A 1 104 ? 8.607 -11.167 7.585 1.00 90.75 104 PHE A C 1
ATOM 811 O O . PHE A 1 104 ? 7.460 -10.770 7.784 1.00 90.75 104 PHE A O 1
ATOM 818 N N . ARG A 1 105 ? 9.306 -11.815 8.525 1.00 90.00 105 ARG A N 1
ATOM 819 C CA . ARG A 1 105 ? 8.748 -12.184 9.837 1.00 90.00 105 ARG A CA 1
ATOM 820 C C . ARG A 1 105 ? 8.086 -11.001 10.552 1.00 90.00 105 ARG A C 1
ATOM 822 O O . ARG A 1 105 ? 6.962 -11.140 11.011 1.00 90.00 105 ARG A O 1
ATOM 829 N N . LYS A 1 106 ? 8.706 -9.816 10.525 1.00 87.06 106 LYS A N 1
ATOM 830 C CA . LYS A 1 106 ? 8.129 -8.589 11.107 1.00 87.06 106 LYS A CA 1
ATOM 831 C C . LYS A 1 106 ? 6.769 -8.185 10.522 1.00 87.06 106 LYS A C 1
ATOM 833 O O . LYS A 1 106 ? 5.947 -7.616 11.222 1.00 87.06 106 LYS A O 1
ATOM 838 N N . VAL A 1 107 ? 6.518 -8.485 9.244 1.00 91.12 107 VAL A N 1
ATOM 839 C CA . VAL A 1 107 ? 5.219 -8.236 8.594 1.00 91.12 107 VAL A CA 1
ATOM 840 C C . VAL A 1 107 ? 4.177 -9.221 9.121 1.00 91.12 107 VAL A C 1
ATOM 842 O O . VAL A 1 107 ? 3.046 -8.831 9.396 1.00 91.12 107 VAL A O 1
ATOM 845 N N . VAL A 1 108 ? 4.568 -10.486 9.296 1.00 92.19 108 VAL A N 1
ATOM 846 C CA . VAL A 1 108 ? 3.696 -11.542 9.827 1.00 92.19 108 VAL A CA 1
ATOM 847 C C . VAL A 1 108 ? 3.351 -11.289 11.296 1.00 92.19 108 VAL A C 1
ATOM 849 O O . VAL A 1 108 ? 2.176 -11.309 11.649 1.00 92.19 108 VAL A O 1
ATOM 852 N N . GLU A 1 109 ? 4.339 -11.017 12.147 1.00 90.62 109 GLU A N 1
ATOM 853 C CA . GLU A 1 109 ? 4.105 -10.762 13.575 1.00 90.62 109 GLU A CA 1
ATOM 854 C C . GLU A 1 109 ? 3.392 -9.423 13.805 1.00 90.62 109 GLU A C 1
ATOM 856 O O . GLU A 1 109 ? 2.395 -9.380 14.526 1.00 90.62 109 GLU A O 1
ATOM 861 N N . GLY A 1 110 ? 3.795 -8.358 13.102 1.00 90.19 110 GLY A N 1
ATOM 862 C CA . GLY A 1 110 ? 3.114 -7.062 13.167 1.00 90.19 110 GLY A CA 1
ATOM 863 C C . GLY A 1 110 ? 1.637 -7.152 12.776 1.00 90.19 110 GLY A C 1
ATOM 864 O O . GLY A 1 110 ? 0.788 -6.520 13.404 1.00 90.19 110 GLY A O 1
ATOM 865 N N . ARG A 1 111 ? 1.297 -8.010 11.801 1.00 92.06 111 ARG A N 1
ATOM 866 C CA . ARG A 1 111 ? -0.099 -8.302 11.454 1.00 92.06 111 ARG A CA 1
ATOM 867 C C . ARG A 1 111 ? -0.864 -8.916 12.624 1.00 92.06 111 ARG A C 1
ATOM 869 O O . ARG A 1 111 ? -1.962 -8.451 12.907 1.00 92.06 111 ARG A O 1
ATOM 876 N N . LYS A 1 112 ? -0.303 -9.911 13.317 1.00 93.00 112 LYS A N 1
ATOM 877 C CA . LYS A 1 112 ? -0.967 -10.549 14.470 1.00 93.00 112 LYS A CA 1
ATOM 878 C C . LYS A 1 112 ? -1.217 -9.552 15.598 1.00 93.00 112 LYS A C 1
ATOM 880 O O . LYS A 1 112 ? -2.299 -9.552 16.181 1.00 93.00 112 LYS A O 1
ATOM 885 N N . ILE A 1 113 ? -0.231 -8.703 15.897 1.00 92.38 113 ILE A N 1
ATOM 886 C CA . ILE A 1 113 ? -0.346 -7.661 16.926 1.00 92.38 113 ILE A CA 1
ATOM 887 C C . ILE A 1 113 ? -1.460 -6.679 16.549 1.00 92.38 113 ILE A C 1
ATOM 889 O O . ILE A 1 113 ? -2.341 -6.401 17.364 1.00 92.38 113 ILE A O 1
ATOM 893 N N . PHE A 1 114 ? -1.465 -6.213 15.297 1.00 92.75 114 PHE A N 1
ATOM 894 C CA . PHE A 1 114 ? -2.495 -5.314 14.789 1.00 92.75 114 PHE A CA 1
ATOM 895 C C . PHE A 1 114 ? -3.890 -5.949 14.824 1.00 92.75 114 PHE A C 1
ATOM 897 O O . PHE A 1 114 ? -4.815 -5.355 15.367 1.00 92.75 114 PHE A O 1
ATOM 904 N N . GLU A 1 115 ? -4.054 -7.170 14.314 1.00 94.38 115 GLU A N 1
ATOM 905 C CA . GLU A 1 115 ? -5.343 -7.874 14.310 1.00 94.38 115 GLU A CA 1
ATOM 906 C C . GLU A 1 115 ? -5.869 -8.111 15.730 1.00 94.38 115 GLU A C 1
ATOM 908 O O . GLU A 1 115 ? -7.047 -7.870 15.992 1.00 94.38 115 GLU A O 1
ATOM 913 N N . LYS A 1 116 ? -4.998 -8.504 16.671 1.00 93.88 116 LYS A N 1
ATOM 914 C CA . LYS A 1 116 ? -5.359 -8.652 18.087 1.00 93.88 116 LYS A CA 1
ATOM 915 C C . LYS A 1 116 ? -5.824 -7.329 18.692 1.00 93.88 116 LYS A C 1
ATOM 917 O O . LYS A 1 116 ? -6.790 -7.318 19.451 1.00 93.88 116 LYS A O 1
ATOM 922 N N . TYR A 1 117 ? -5.150 -6.229 18.364 1.00 93.81 117 TYR A N 1
ATOM 923 C CA . TYR A 1 117 ? -5.538 -4.909 18.842 1.00 93.81 117 TYR A CA 1
ATOM 924 C C . TYR A 1 117 ? -6.891 -4.476 18.276 1.00 93.81 117 TYR A C 1
ATOM 926 O O . TYR A 1 117 ? -7.769 -4.116 19.055 1.00 93.81 117 TYR A O 1
ATOM 934 N N . ILE A 1 118 ? -7.105 -4.598 16.963 1.00 92.44 118 ILE A N 1
ATOM 935 C CA . ILE A 1 118 ? -8.394 -4.275 16.335 1.00 92.44 118 ILE A CA 1
ATOM 936 C C . ILE A 1 118 ? -9.529 -5.111 16.936 1.00 92.44 118 ILE A C 1
ATOM 938 O O . ILE A 1 118 ? -10.581 -4.565 17.251 1.00 92.44 118 ILE A O 1
ATOM 942 N N . ALA A 1 119 ? -9.309 -6.408 17.168 1.00 94.00 119 ALA A N 1
ATOM 943 C CA . ALA A 1 119 ? -10.299 -7.284 17.797 1.00 94.00 119 ALA A CA 1
ATOM 944 C C . ALA A 1 119 ? -10.606 -6.928 19.265 1.00 94.00 119 ALA A C 1
ATOM 946 O O . ALA A 1 119 ? -11.636 -7.345 19.788 1.00 94.00 119 ALA A O 1
ATOM 947 N N . SER A 1 120 ? -9.722 -6.181 19.935 1.00 94.31 120 SER A N 1
ATOM 948 C CA . SER A 1 120 ? -9.931 -5.708 21.309 1.00 94.31 120 SER A CA 1
ATOM 949 C C . SER A 1 120 ? -10.713 -4.394 21.397 1.00 94.31 120 SER A C 1
ATOM 951 O O . SER A 1 120 ? -11.135 -4.017 22.489 1.00 94.31 120 SER A O 1
ATOM 953 N N . LEU A 1 121 ? -10.902 -3.696 20.270 1.00 95.25 121 LEU A N 1
ATOM 954 C CA . LEU A 1 121 ? -11.629 -2.431 20.228 1.00 95.25 121 LEU A CA 1
ATOM 955 C C . LEU A 1 121 ? -13.127 -2.657 20.434 1.00 95.25 121 LEU A C 1
ATOM 957 O O . LEU A 1 121 ? -13.715 -3.619 19.939 1.00 95.25 121 LEU A O 1
ATOM 961 N N . THR A 1 122 ? -13.754 -1.711 21.120 1.00 95.00 122 THR A N 1
ATOM 962 C CA . THR A 1 122 ? -15.205 -1.653 21.324 1.00 95.00 122 THR A CA 1
ATOM 963 C C . THR A 1 122 ? -15.781 -0.392 20.676 1.00 95.00 122 THR A C 1
ATOM 965 O O . THR A 1 122 ? -15.033 0.557 20.426 1.00 95.00 122 THR A O 1
ATOM 968 N N . PRO A 1 123 ? -17.105 -0.321 20.438 1.00 94.31 123 PRO A N 1
ATOM 969 C CA . PRO A 1 123 ? -17.751 0.903 19.952 1.00 94.31 123 PRO A CA 1
ATOM 970 C C . PRO A 1 123 ? -17.500 2.142 20.828 1.00 94.31 123 PRO A C 1
ATOM 972 O O . PRO A 1 123 ? -17.536 3.257 20.320 1.00 94.31 123 PRO A O 1
ATOM 975 N N . ASP A 1 124 ? -17.200 1.943 22.115 1.00 95.75 124 ASP A N 1
ATOM 976 C CA . ASP A 1 124 ? -16.913 3.012 23.079 1.00 95.75 124 ASP A CA 1
ATOM 977 C C . ASP A 1 124 ? -15.439 3.449 23.085 1.00 95.75 124 ASP A C 1
ATOM 979 O O . ASP A 1 124 ? -15.058 4.353 23.830 1.00 95.75 124 ASP A O 1
ATOM 983 N N . THR A 1 125 ? -14.579 2.810 22.284 1.00 95.56 125 THR A N 1
ATOM 984 C CA . THR A 1 125 ? -13.158 3.166 22.238 1.00 95.56 125 THR A CA 1
ATOM 985 C C . THR A 1 125 ? -12.986 4.563 21.652 1.00 95.56 125 THR A C 1
ATOM 987 O O . THR A 1 125 ? -13.358 4.827 20.507 1.00 95.56 125 THR A O 1
ATOM 990 N N . SER A 1 126 ? -12.396 5.470 22.433 1.00 96.38 126 SER A N 1
ATOM 991 C CA . SER 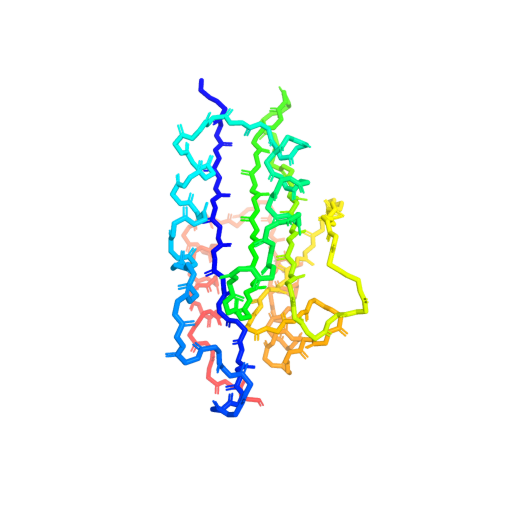A 1 126 ? -12.187 6.845 21.991 1.00 96.38 126 SER A CA 1
ATOM 992 C C . SER A 1 126 ? -11.125 6.930 20.890 1.00 96.38 126 SER A C 1
ATOM 994 O O . SER A 1 126 ? -10.223 6.096 20.791 1.00 96.38 126 SER A O 1
ATOM 996 N N . VAL A 1 127 ? -11.176 7.995 20.086 1.00 95.81 127 VAL A N 1
ATOM 997 C CA . VAL A 1 127 ? -10.151 8.270 19.062 1.00 95.81 127 VAL A CA 1
ATOM 998 C C . VAL A 1 127 ? -8.753 8.381 19.683 1.00 95.81 127 VAL A C 1
ATOM 1000 O O . VAL A 1 127 ? -7.784 7.904 19.098 1.00 95.81 127 VAL A O 1
ATOM 1003 N N . ASN A 1 128 ? -8.633 8.965 20.879 1.00 96.81 128 ASN A N 1
ATOM 1004 C CA . ASN A 1 128 ? -7.343 9.105 21.559 1.00 96.81 128 ASN A CA 1
ATOM 1005 C C . ASN A 1 128 ? -6.797 7.755 22.039 1.00 96.81 128 ASN A C 1
ATOM 1007 O O . ASN A 1 128 ? -5.599 7.503 21.901 1.00 96.81 128 ASN A O 1
ATOM 1011 N N . ASP A 1 129 ? -7.659 6.875 22.552 1.00 95.62 129 ASP A N 1
ATOM 1012 C CA . ASP A 1 129 ? -7.264 5.522 22.957 1.00 95.62 129 ASP A CA 1
ATOM 1013 C C . ASP A 1 129 ? -6.876 4.675 21.743 1.00 95.62 129 ASP A C 1
ATOM 1015 O O . ASP A 1 129 ? -5.890 3.934 21.794 1.00 95.62 129 ASP A O 1
ATOM 1019 N N . LEU A 1 130 ? -7.600 4.849 20.630 1.00 96.00 130 LEU A N 1
ATOM 1020 C CA . LEU A 1 130 ? -7.277 4.237 19.345 1.00 96.00 130 LEU A CA 1
ATOM 1021 C C . LEU A 1 130 ? -5.881 4.657 18.865 1.00 96.00 130 LEU A C 1
ATOM 1023 O O . LEU A 1 130 ? -5.026 3.817 18.590 1.00 96.00 130 LEU A O 1
ATOM 1027 N N . ILE A 1 131 ? -5.624 5.966 18.795 1.00 95.75 131 ILE A N 1
ATOM 1028 C CA . ILE A 1 131 ? -4.320 6.501 18.382 1.00 95.75 131 ILE A CA 1
ATOM 1029 C C . ILE A 1 131 ? -3.223 6.000 19.324 1.00 95.75 131 ILE A C 1
ATOM 1031 O O . ILE A 1 131 ? -2.187 5.528 18.864 1.00 95.75 131 ILE A O 1
ATOM 1035 N N . THR A 1 132 ? -3.456 6.045 20.636 1.00 95.69 132 THR A N 1
ATOM 1036 C CA . THR A 1 132 ? -2.475 5.606 21.636 1.00 95.69 132 THR A CA 1
ATOM 1037 C C . THR A 1 132 ? -2.124 4.130 21.470 1.00 95.69 132 THR A C 1
ATOM 1039 O O . THR A 1 132 ? -0.948 3.771 21.526 1.00 95.69 132 THR A O 1
ATOM 1042 N N . GLY A 1 133 ? -3.110 3.259 21.249 1.00 94.62 133 GLY A N 1
ATOM 1043 C CA . GLY A 1 133 ? -2.846 1.840 21.024 1.00 94.62 133 GLY A CA 1
ATOM 1044 C C . GLY A 1 133 ? -2.128 1.575 19.701 1.00 94.62 133 GLY A C 1
ATOM 1045 O O . GLY A 1 133 ? -1.159 0.821 19.694 1.00 94.62 133 GLY A O 1
ATOM 1046 N N . LEU A 1 134 ? -2.497 2.261 18.614 1.00 93.88 134 LEU A N 1
ATOM 1047 C CA . LEU A 1 134 ? -1.767 2.173 17.342 1.00 93.88 134 LEU A CA 1
ATOM 1048 C C . LEU A 1 134 ? -0.305 2.626 17.479 1.00 93.88 134 LEU A C 1
ATOM 1050 O O . LEU A 1 134 ? 0.590 1.973 16.945 1.00 93.88 134 LEU A O 1
ATOM 1054 N N . MET A 1 135 ? -0.046 3.699 18.232 1.00 94.69 135 MET A N 1
ATOM 1055 C CA . MET A 1 135 ? 1.316 4.177 18.490 1.00 94.69 135 MET A CA 1
ATOM 1056 C C . MET A 1 135 ? 2.138 3.185 19.316 1.00 94.69 135 MET A C 1
ATOM 1058 O O . MET A 1 135 ? 3.330 3.039 19.059 1.00 94.69 135 MET A O 1
ATOM 1062 N N . LYS A 1 136 ? 1.519 2.460 20.259 1.00 92.94 136 LYS A N 1
ATOM 1063 C CA . LYS A 1 136 ? 2.198 1.378 20.994 1.00 92.94 136 LYS A CA 1
ATOM 1064 C C . LYS A 1 136 ? 2.640 0.252 20.065 1.00 92.94 136 LYS A C 1
ATOM 1066 O O . LYS A 1 136 ? 3.759 -0.215 20.199 1.00 92.94 136 LYS A O 1
ATOM 1071 N N . ILE A 1 137 ? 1.798 -0.137 19.107 1.00 90.75 137 ILE A N 1
ATOM 1072 C CA . ILE A 1 137 ? 2.148 -1.155 18.103 1.00 90.75 137 ILE A CA 1
ATOM 1073 C C . ILE A 1 137 ? 3.292 -0.661 17.214 1.00 90.75 137 ILE A C 1
ATOM 1075 O O . ILE A 1 137 ? 4.210 -1.412 16.912 1.00 90.75 137 ILE A O 1
ATOM 1079 N N . ALA A 1 138 ? 3.248 0.605 16.794 1.00 87.75 138 ALA A N 1
ATOM 1080 C CA . ALA A 1 138 ? 4.288 1.190 15.951 1.00 87.75 138 ALA A CA 1
ATOM 1081 C C . ALA A 1 138 ? 5.652 1.308 16.658 1.00 87.75 138 ALA A C 1
ATOM 1083 O O . ALA A 1 138 ? 6.679 1.307 15.983 1.00 87.75 138 ALA A O 1
ATOM 1084 N N . ALA A 1 139 ? 5.652 1.421 17.988 1.00 88.38 139 ALA A N 1
ATOM 1085 C CA . ALA A 1 139 ? 6.843 1.497 18.833 1.00 88.38 139 ALA A CA 1
ATOM 1086 C C . ALA A 1 139 ? 7.236 0.144 19.455 1.00 88.38 139 ALA A C 1
ATOM 1088 O O . ALA A 1 139 ? 8.075 0.108 20.351 1.00 88.38 139 ALA A O 1
ATOM 1089 N N . ASP A 1 140 ? 6.610 -0.955 19.029 1.00 82.06 140 ASP A N 1
ATOM 1090 C CA . ASP A 1 140 ? 6.919 -2.281 19.544 1.00 82.06 140 ASP A CA 1
ATOM 1091 C C . ASP A 1 140 ? 8.297 -2.742 19.031 1.00 82.06 140 ASP A C 1
ATOM 1093 O O . ASP A 1 140 ? 8.522 -2.862 17.825 1.00 82.06 140 ASP A O 1
ATOM 1097 N N . GLU A 1 141 ? 9.230 -2.959 19.960 1.00 79.12 141 GLU A N 1
ATOM 1098 C CA . GLU A 1 141 ? 10.596 -3.433 19.693 1.00 79.12 141 GLU A CA 1
ATOM 1099 C C . GLU A 1 141 ? 10.754 -4.942 19.959 1.00 79.12 141 GLU A C 1
ATOM 1101 O O . GLU A 1 141 ? 11.875 -5.451 19.978 1.00 79.12 141 GLU A O 1
ATOM 1106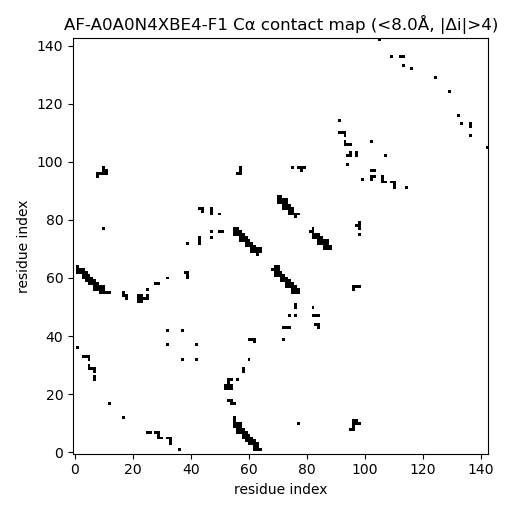 N N . THR A 1 142 ? 9.662 -5.676 20.202 1.00 69.88 142 THR A N 1
ATOM 1107 C CA . THR A 1 142 ? 9.743 -7.118 20.456 1.00 69.88 142 THR A CA 1
ATOM 1108 C C . THR A 1 142 ? 9.900 -7.884 19.136 1.00 69.88 142 THR A C 1
ATOM 1110 O O . THR A 1 142 ? 9.031 -7.851 18.265 1.00 69.88 142 THR A O 1
ATOM 1113 N N . GLU A 1 143 ? 11.059 -8.534 18.958 1.00 52.81 143 GLU A N 1
ATOM 1114 C CA . GLU A 1 143 ? 11.421 -9.325 17.762 1.00 52.81 143 GLU A CA 1
ATOM 1115 C C . GLU A 1 143 ? 10.800 -10.736 17.706 1.00 52.81 143 GLU A C 1
ATOM 1117 O O . GLU A 1 143 ? 10.803 -11.457 18.732 1.00 52.81 143 GLU A O 1
#

Nearest PDB structures (foldseek):
  8sv7-assembly2_B  TM=8.904E-01  e=1.675E-04  Homo sapiens
  8sv7-assembly1_A  TM=8.494E-01  e=1.152E-04  Homo sapiens
  7ko2-assembly4_D  TM=3.639E-01  e=1.512E+00  Escherichia coli K-12
  4b9q-assembly2_B  TM=3.670E-01  e=2.340E+00  Escherichia coli
  4b9q-assembly3_C  TM=3.691E-01  e=3.197E+00  Escherichia coli

pLDDT: mean 90.25, std 9.44, range [52.12, 98.0]

Secondary structure (DSSP, 8-state):
---EEEEEEEPP--GGGS--S-PPPTHHHHHHHHHH---HHHHHHHHHHTGGGSSSEEEEEEEE-TTSPEEEEEEE-SSSSS---EEE-SS----BSB-TTS--HHHHHHHHHHHHHHHH--TT--HHHHHHHHHHHHT----

Organism: Haemonchus placei (NCBI:txid6290)

Foldseek 3Di:
DKDKFKDKAAADDDPVQDDPDQQDDPVVLRVCLVVVPDDCVPNFVVCLVCVVSHHWMKMWMWIQDPVRDTWIWMFTDPPDPGTHIDTDDDDDAFDHSDDRVDDDPCSVVLSVLVVVVVVPDDPPQDPVNVVVSVVCSVPDPDD

Radius of gyration: 17.12 Å; Cα contacts (8 Å, |Δi|>4): 184; chains: 1; bounding box: 44×30×42 Å

Sequence (143 aa):
MVGSVGILLSITQSPSAKKLQHGRSRGGIAKEFLESGRSCEDFFPELSSKADLFNGFQFLGLQRNKENLYEMTSLTNMLVDKVEPRKWPAGTYVWGNSPPDKPFRKVVEGRKIFEKYIASLTPDTSVNDLITGLMKIAADETE

Solvent-accessible surface area (backbone atoms only — not comparable to full-atom values): 8739 Å² total; per-residue (Å²): 134,75,55,72,48,60,47,80,34,62,34,81,68,58,80,87,74,49,69,90,68,91,48,52,68,67,76,52,54,42,51,50,51,6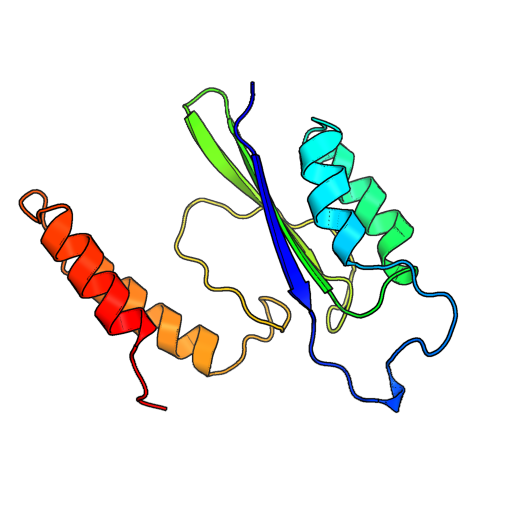7,73,66,72,59,52,70,84,61,48,38,60,53,48,45,78,50,35,82,49,36,62,48,33,35,39,37,42,34,39,40,48,97,84,74,45,72,48,42,39,35,40,43,61,43,100,60,97,66,63,52,70,42,77,56,79,92,79,93,84,68,83,60,50,43,44,84,92,57,59,52,68,68,40,57,53,50,41,54,54,50,52,54,51,61,73,67,60,53,97,83,59,48,71,68,57,51,51,52,52,53,49,49,62,74,65,59,83,84,130

InterPro domains:
  IPR008551 Transport and Golgi organisation protein 2 [PF05742] (3-142)
  IPR008551 Transport and Golgi organisation protein 2 [PTHR17985] (3-139)